Protein AF-F3CIF5-F1 (afdb_monomer)

pLDDT: mean 93.57, std 6.36, range [66.56, 97.94]

Sequence (42 aa):
TVDNLREQLAACLPDYMVPAQIMLLDSLPLTANGKLDKRALP

Structure (mmCIF, N/CA/C/O backbone):
data_AF-F3CIF5-F1
#
_entry.id   AF-F3CIF5-F1
#
loop_
_atom_site.group_PDB
_atom_site.id
_atom_site.type_symbol
_atom_site.label_atom_id
_atom_site.label_alt_id
_atom_site.label_comp_id
_atom_site.label_asym_id
_atom_site.label_entity_id
_atom_site.label_seq_id
_atom_site.pdbx_PDB_ins_code
_atom_site.Cartn_x
_atom_site.Cartn_y
_atom_site.Cartn_z
_atom_site.occupancy
_atom_site.B_iso_or_equiv
_atom_site.auth_seq_id
_atom_site.auth_comp_id
_atom_site.auth_asym_id
_atom_site.auth_atom_id
_atom_site.pdbx_PDB_model_num
ATOM 1 N N . THR A 1 1 ? -5.431 -13.435 3.544 1.00 66.56 1 THR A N 1
ATOM 2 C CA . THR A 1 1 ? -5.773 -12.930 2.198 1.00 66.56 1 THR A CA 1
ATOM 3 C C . THR A 1 1 ? -5.820 -11.414 2.243 1.00 66.56 1 THR A C 1
ATOM 5 O O . THR A 1 1 ? -5.810 -10.867 3.344 1.00 66.56 1 THR A O 1
ATOM 8 N N . VAL A 1 2 ? -5.826 -10.728 1.092 1.00 74.69 2 VAL A N 1
ATOM 9 C CA . VAL A 1 2 ? -5.917 -9.249 1.038 1.00 74.69 2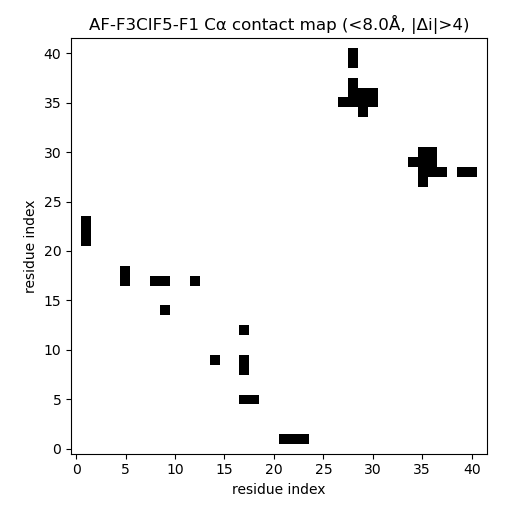 VAL A CA 1
ATOM 10 C C . VAL A 1 2 ? -7.115 -8.740 1.855 1.00 74.69 2 VAL A C 1
ATOM 12 O O . VAL A 1 2 ? -7.018 -7.702 2.504 1.00 74.69 2 VAL A O 1
ATOM 15 N N . ASP A 1 3 ? -8.178 -9.543 1.930 1.00 75.19 3 ASP A N 1
ATOM 16 C CA . ASP A 1 3 ? -9.426 -9.250 2.642 1.00 75.19 3 ASP A CA 1
ATOM 17 C C . ASP A 1 3 ? -9.238 -8.881 4.123 1.00 75.19 3 ASP A C 1
ATOM 19 O O . ASP A 1 3 ? -9.986 -8.057 4.640 1.00 75.19 3 ASP A O 1
ATOM 23 N N . ASN A 1 4 ? -8.227 -9.432 4.809 1.00 90.31 4 ASN A N 1
ATOM 24 C CA . ASN A 1 4 ? -8.007 -9.173 6.239 1.00 90.31 4 ASN A CA 1
ATOM 25 C C . ASN A 1 4 ? -6.965 -8.070 6.514 1.00 90.31 4 ASN A C 1
ATOM 27 O O . ASN A 1 4 ? -6.855 -7.586 7.638 1.00 90.31 4 ASN A O 1
ATOM 31 N N . LEU A 1 5 ? -6.214 -7.626 5.499 1.00 93.94 5 LEU A N 1
ATOM 32 C CA . LEU A 1 5 ? -5.100 -6.690 5.699 1.00 93.94 5 LEU A CA 1
ATOM 33 C C . LEU A 1 5 ? -5.580 -5.335 6.240 1.00 93.94 5 LEU A C 1
ATOM 35 O O . LEU A 1 5 ? -4.929 -4.719 7.078 1.00 93.94 5 LEU A O 1
ATOM 39 N N . ARG A 1 6 ? -6.759 -4.889 5.798 1.00 92.94 6 ARG A N 1
ATOM 40 C CA . ARG A 1 6 ? -7.352 -3.620 6.231 1.00 92.94 6 ARG A CA 1
ATOM 41 C C . ARG A 1 6 ? -7.742 -3.632 7.711 1.00 92.94 6 ARG A C 1
ATOM 43 O O . ARG A 1 6 ? -7.532 -2.637 8.396 1.00 92.94 6 ARG A O 1
ATOM 50 N N . GLU A 1 7 ? -8.273 -4.750 8.203 1.00 93.50 7 GLU A N 1
ATOM 51 C CA . GLU A 1 7 ? -8.634 -4.921 9.618 1.00 93.50 7 GLU A CA 1
ATOM 52 C C . GLU A 1 7 ? -7.389 -4.927 10.508 1.00 93.50 7 GLU A C 1
ATOM 54 O O . GLU A 1 7 ? -7.364 -4.269 11.546 1.00 93.50 7 GLU A O 1
ATOM 59 N N . GLN A 1 8 ? -6.323 -5.598 10.064 1.00 95.50 8 GLN A N 1
ATOM 60 C CA . GLN A 1 8 ? -5.042 -5.607 10.775 1.00 95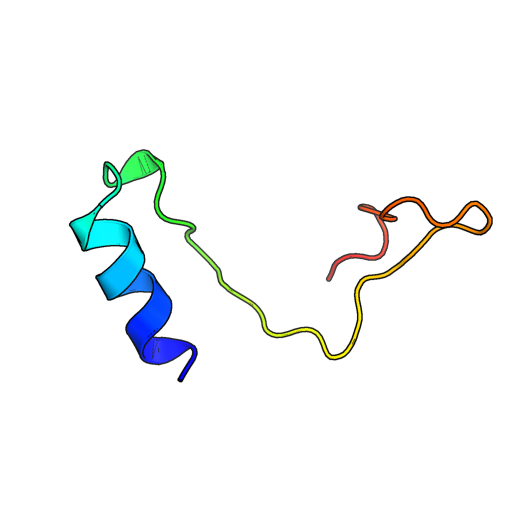.50 8 GLN A CA 1
ATOM 61 C C . GLN A 1 8 ? -4.428 -4.207 10.865 1.00 95.50 8 GLN A C 1
ATOM 63 O O . GLN A 1 8 ? -3.942 -3.814 11.922 1.00 95.50 8 GLN A O 1
ATOM 68 N N . LEU A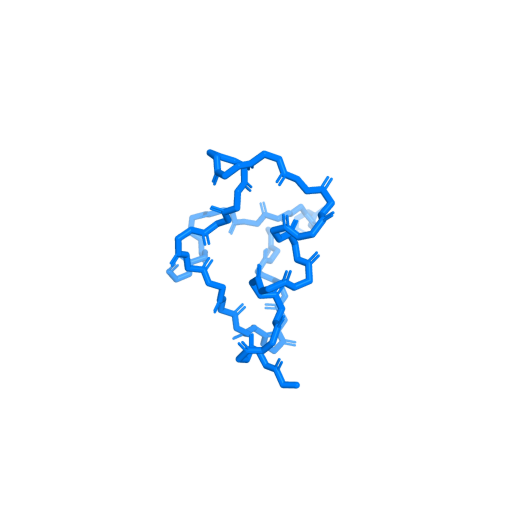 1 9 ? -4.481 -3.433 9.776 1.00 95.69 9 LEU A N 1
ATOM 69 C CA . LEU A 1 9 ? -4.002 -2.051 9.770 1.00 95.69 9 LEU A CA 1
ATOM 70 C C . LEU A 1 9 ? -4.837 -1.156 10.696 1.00 95.69 9 LEU A C 1
ATOM 72 O O . LEU A 1 9 ? -4.262 -0.380 11.454 1.00 95.69 9 LEU A O 1
ATOM 76 N N . ALA A 1 10 ? -6.164 -1.298 10.696 1.00 95.75 10 ALA A N 1
ATOM 77 C CA . ALA A 1 10 ? -7.056 -0.527 11.566 1.00 95.75 10 ALA A CA 1
ATOM 78 C C . ALA A 1 10 ? -6.850 -0.817 13.067 1.00 95.75 10 ALA A C 1
ATOM 80 O O . 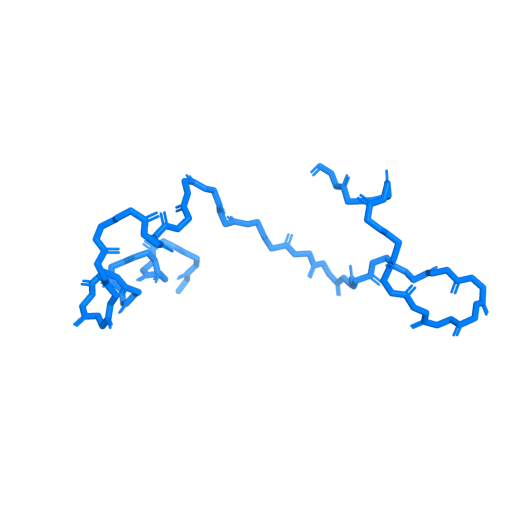ALA A 1 10 ? -7.119 0.038 13.904 1.00 95.75 10 ALA A O 1
ATOM 81 N N . ALA A 1 11 ? -6.328 -1.994 13.427 1.00 97.00 11 ALA A N 1
ATOM 82 C CA . ALA A 1 11 ? -6.000 -2.315 14.816 1.00 97.00 11 ALA A CA 1
ATOM 83 C C . ALA A 1 11 ? -4.763 -1.560 15.347 1.00 97.00 11 ALA A C 1
ATOM 85 O O . ALA A 1 11 ? -4.557 -1.499 16.559 1.00 97.00 11 ALA A O 1
ATOM 86 N N . CYS A 1 12 ? -3.919 -1.012 14.464 1.00 97.06 12 CYS A N 1
ATOM 87 C CA . CYS A 1 12 ? -2.647 -0.377 14.837 1.00 97.06 12 CYS A CA 1
ATOM 88 C C . CYS A 1 12 ? -2.474 1.049 14.297 1.00 97.06 12 CYS A C 1
ATOM 90 O O . CYS A 1 12 ? -1.520 1.726 14.680 1.00 97.06 12 CYS A O 1
ATOM 92 N N . LEU A 1 13 ? -3.364 1.509 13.416 1.00 97.38 13 LEU A N 1
ATOM 93 C CA . LEU A 1 13 ? -3.317 2.827 12.792 1.00 97.38 13 LEU A CA 1
ATOM 94 C C . LEU A 1 13 ? -4.621 3.593 13.046 1.00 97.38 13 LEU A C 1
ATOM 96 O O . LEU A 1 13 ? -5.686 2.983 13.088 1.00 97.38 13 LEU A O 1
ATOM 100 N N . PRO A 1 14 ? -4.569 4.933 13.147 1.00 97.75 14 PRO A N 1
ATOM 101 C CA . PRO A 1 14 ? -5.768 5.758 13.068 1.00 97.75 14 PRO A CA 1
ATOM 102 C C . PRO A 1 14 ? -6.510 5.551 11.741 1.00 97.75 14 PRO A C 1
ATOM 104 O O . PRO A 1 14 ? -5.873 5.377 10.700 1.00 97.75 14 PRO A O 1
ATOM 107 N N . ASP A 1 15 ? -7.838 5.688 11.754 1.00 94.88 15 ASP A N 1
ATOM 108 C CA . ASP A 1 15 ? -8.704 5.436 10.590 1.00 94.88 15 ASP A CA 1
ATOM 109 C C . ASP A 1 15 ? -8.258 6.162 9.310 1.00 94.88 15 ASP A C 1
ATOM 111 O O . ASP A 1 15 ? -8.278 5.588 8.225 1.00 94.88 15 ASP A O 1
ATOM 115 N N . TYR A 1 16 ? -7.795 7.411 9.422 1.00 96.00 16 TYR A N 1
ATOM 116 C CA . TYR A 1 16 ? -7.362 8.217 8.273 1.00 96.00 16 TYR A CA 1
ATOM 117 C C . TYR A 1 16 ? -6.038 7.752 7.640 1.00 96.00 16 TYR A C 1
ATOM 119 O O . TYR A 1 16 ? -5.677 8.225 6.563 1.00 96.00 16 TYR A O 1
ATOM 127 N N . MET A 1 17 ? -5.294 6.864 8.304 1.00 97.44 17 MET A N 1
ATOM 128 C CA . MET A 1 17 ? -4.069 6.255 7.777 1.00 97.44 17 MET A CA 1
ATOM 129 C C . MET A 1 17 ? -4.324 4.889 7.134 1.00 97.44 17 MET A C 1
ATOM 131 O O . MET A 1 17 ? -3.423 4.342 6.495 1.00 97.44 17 MET A O 1
ATOM 135 N N . VAL A 1 18 ? -5.525 4.325 7.287 1.00 95.62 18 VAL A N 1
ATOM 136 C CA . VAL A 1 18 ? -5.882 3.050 6.667 1.00 95.62 18 VAL A CA 1
ATOM 137 C C . VAL A 1 18 ? -6.175 3.288 5.177 1.00 95.62 18 VAL A C 1
ATOM 139 O O . VAL A 1 18 ? -7.059 4.083 4.850 1.00 95.62 18 VAL A O 1
ATOM 142 N N . PRO A 1 19 ? -5.468 2.621 4.244 1.00 94.50 19 PRO A N 1
ATOM 143 C CA . PRO A 1 19 ? -5.671 2.839 2.815 1.00 94.50 19 PRO A CA 1
ATOM 144 C C 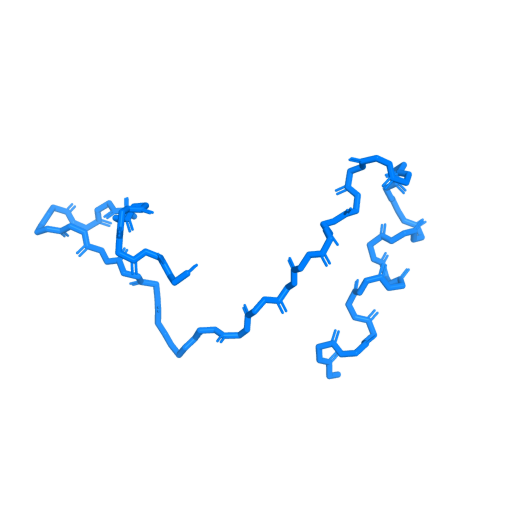. PRO A 1 19 ? -7.083 2.458 2.361 1.00 94.50 19 PRO A C 1
ATOM 146 O O . PRO A 1 19 ? -7.612 1.412 2.740 1.00 94.50 19 PRO A O 1
ATOM 149 N N . ALA A 1 20 ? -7.663 3.271 1.475 1.00 92.00 20 ALA A N 1
ATOM 150 C CA . ALA A 1 20 ? -8.959 2.979 0.863 1.00 92.00 20 ALA A CA 1
ATOM 151 C C . ALA A 1 20 ? -8.901 1.806 -0.135 1.00 92.00 20 ALA A C 1
ATOM 153 O O . ALA A 1 20 ? -9.909 1.141 -0.362 1.00 92.00 20 ALA A O 1
ATOM 154 N N . GLN A 1 21 ? -7.730 1.543 -0.727 1.00 92.00 21 GLN A N 1
ATOM 155 C CA . GLN A 1 21 ? -7.499 0.446 -1.665 1.00 92.00 21 GLN A CA 1
ATOM 156 C C . GLN A 1 21 ? -6.159 -0.232 -1.380 1.00 92.00 21 GLN A C 1
ATOM 158 O O . GLN A 1 21 ? -5.164 0.427 -1.080 1.00 92.00 21 GLN A O 1
ATOM 163 N N . ILE A 1 22 ? -6.148 -1.558 -1.493 1.00 92.50 22 ILE A N 1
ATOM 164 C CA . ILE A 1 22 ? -4.964 -2.405 -1.365 1.00 92.50 22 ILE A CA 1
ATOM 165 C C . ILE A 1 22 ? -4.988 -3.347 -2.565 1.00 92.50 22 ILE A C 1
ATOM 167 O O . ILE A 1 22 ? -5.933 -4.120 -2.720 1.00 92.50 22 ILE A O 1
ATOM 171 N N . MET A 1 23 ? -3.971 -3.264 -3.419 1.00 91.69 23 MET A N 1
ATOM 172 C CA . MET A 1 23 ? -3.865 -4.074 -4.629 1.00 91.69 23 MET A CA 1
ATOM 173 C C . MET A 1 23 ? -2.637 -4.976 -4.545 1.00 91.69 23 MET A C 1
ATOM 175 O O . MET A 1 23 ? -1.561 -4.544 -4.130 1.00 91.69 23 MET A O 1
ATOM 179 N N . LEU A 1 24 ? -2.810 -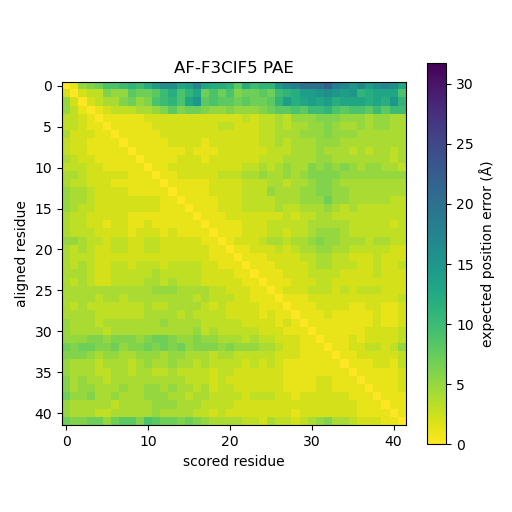6.237 -4.937 1.00 92.81 24 LEU A N 1
ATOM 180 C CA . LEU A 1 24 ? -1.706 -7.173 -5.090 1.00 92.81 24 LEU A CA 1
ATOM 181 C C . LEU A 1 24 ? -1.047 -6.937 -6.454 1.00 92.81 24 LEU A C 1
ATOM 183 O O . LEU A 1 24 ? -1.732 -6.914 -7.473 1.00 92.81 24 LEU A O 1
ATOM 187 N N . LEU A 1 25 ? 0.271 -6.774 -6.459 1.00 94.25 25 LEU A N 1
ATOM 188 C CA . LEU A 1 25 ? 1.087 -6.687 -7.665 1.00 94.25 25 LEU A CA 1
ATOM 189 C C . LEU A 1 25 ? 2.063 -7.859 -7.664 1.00 94.25 25 LEU A C 1
ATOM 191 O O . LEU A 1 25 ? 2.692 -8.124 -6.640 1.00 94.25 25 LEU A O 1
ATOM 195 N N . ASP A 1 26 ? 2.235 -8.512 -8.811 1.00 94.31 26 ASP A N 1
ATOM 196 C CA . ASP A 1 26 ? 3.224 -9.590 -8.952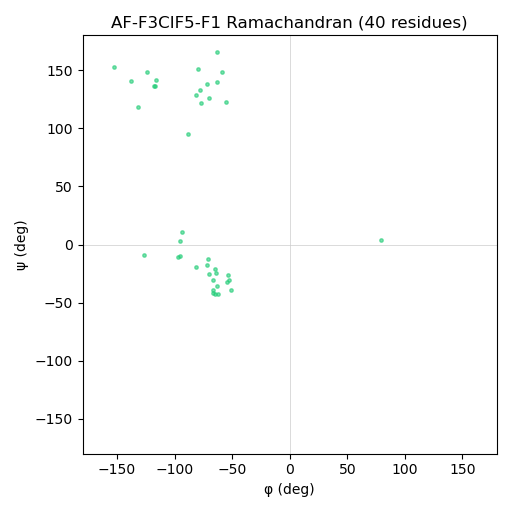 1.00 94.31 26 ASP A CA 1
ATOM 197 C C . ASP A 1 26 ? 4.661 -9.060 -8.830 1.00 94.31 26 ASP A C 1
ATOM 199 O O . ASP A 1 26 ? 5.564 -9.753 -8.364 1.00 94.31 26 ASP A O 1
ATOM 203 N N . SER A 1 27 ? 4.882 -7.806 -9.240 1.00 95.38 27 SER A N 1
ATOM 204 C CA . SER A 1 27 ? 6.163 -7.114 -9.105 1.00 95.38 27 SER A CA 1
ATOM 205 C C . SER A 1 27 ? 5.970 -5.599 -9.021 1.00 95.38 27 SER A C 1
ATOM 207 O O . SER A 1 27 ? 4.994 -5.056 -9.541 1.00 95.38 27 SER A O 1
ATOM 209 N N . LEU A 1 28 ? 6.902 -4.904 -8.363 1.00 96.62 28 LEU A N 1
ATOM 210 C CA . LEU A 1 28 ? 6.906 -3.442 -8.335 1.00 96.62 28 LEU A CA 1
ATOM 211 C C . LEU A 1 28 ? 7.464 -2.894 -9.656 1.00 96.62 28 LEU A C 1
ATOM 213 O O . LEU A 1 28 ? 8.535 -3.336 -10.077 1.00 96.62 28 LEU A O 1
ATOM 217 N N . PRO A 1 29 ? 6.808 -1.904 -10.287 1.00 97.06 29 PRO A N 1
ATOM 218 C CA . PRO A 1 29 ? 7.343 -1.284 -11.488 1.00 97.06 29 PRO A CA 1
ATOM 219 C C . PRO A 1 29 ? 8.569 -0.443 -11.132 1.00 97.06 29 PRO A C 1
ATOM 221 O O . PRO A 1 29 ? 8.513 0.437 -10.271 1.00 97.06 29 PRO A O 1
ATOM 224 N N . LEU A 1 30 ? 9.692 -0.698 -11.797 1.00 97.94 30 LEU A N 1
ATOM 225 C CA . LEU A 1 30 ? 10.939 0.022 -11.564 1.00 97.94 30 LEU A CA 1
ATOM 226 C C . LEU A 1 30 ? 11.356 0.796 -12.817 1.00 97.94 30 LEU A C 1
ATOM 228 O O . LEU A 1 30 ? 11.252 0.315 -13.941 1.00 97.94 30 LEU A O 1
ATOM 232 N N . THR A 1 31 ? 11.883 1.996 -12.607 1.00 97.25 31 THR A N 1
ATOM 233 C CA . THR A 1 31 ? 12.620 2.766 -13.614 1.00 97.25 31 THR A CA 1
ATOM 234 C C . THR A 1 31 ? 13.893 2.024 -14.032 1.00 97.25 31 THR A C 1
ATOM 236 O O . THR A 1 31 ? 14.380 1.152 -13.314 1.00 97.25 31 THR A O 1
ATOM 239 N N . ALA A 1 32 ? 14.518 2.443 -15.137 1.00 96.56 32 ALA A N 1
ATOM 240 C CA . ALA A 1 32 ? 15.797 1.888 -15.602 1.00 96.56 32 ALA A CA 1
ATOM 241 C C . ALA A 1 32 ? 16.919 1.904 -14.539 1.00 96.56 32 ALA A C 1
ATOM 243 O O . ALA A 1 32 ? 17.808 1.063 -14.562 1.00 96.56 32 ALA A O 1
ATOM 244 N N . ASN A 1 33 ? 16.854 2.832 -13.578 1.00 96.38 33 ASN A N 1
ATOM 245 C CA . ASN A 1 33 ? 17.815 2.947 -12.477 1.00 96.38 33 ASN A CA 1
ATOM 246 C C . ASN A 1 33 ? 17.375 2.190 -11.206 1.00 96.38 33 ASN A C 1
ATOM 248 O O . ASN A 1 33 ? 17.931 2.423 -10.134 1.00 96.38 33 ASN A O 1
ATOM 252 N N . GLY A 1 34 ? 16.335 1.355 -11.282 1.00 96.38 34 GLY A N 1
ATOM 253 C CA . GLY A 1 34 ? 15.858 0.520 -10.175 1.00 96.38 34 GLY A CA 1
ATOM 254 C C . GLY A 1 34 ? 14.998 1.234 -9.126 1.00 96.38 34 GLY A C 1
ATOM 255 O O . GLY A 1 34 ? 14.615 0.623 -8.134 1.00 96.38 34 GLY A O 1
ATOM 256 N N . LYS A 1 35 ? 14.673 2.520 -9.308 1.00 97.88 35 LYS A N 1
ATOM 257 C CA . LYS A 1 35 ? 13.739 3.244 -8.421 1.00 97.88 35 LYS A CA 1
ATOM 258 C C . LYS A 1 35 ? 12.295 2.905 -8.779 1.00 97.88 35 LYS A C 1
ATOM 260 O O . LYS A 1 35 ? 12.028 2.708 -9.957 1.00 97.88 35 LYS A O 1
ATOM 265 N N . LEU A 1 36 ? 11.374 2.943 -7.814 1.00 97.12 36 LEU A N 1
ATOM 266 C CA . LEU A 1 36 ? 9.934 2.775 -8.057 1.00 97.12 36 LEU A CA 1
ATOM 267 C C . LEU A 1 36 ? 9.423 3.782 -9.100 1.00 97.12 36 LEU A C 1
ATOM 269 O O . LEU A 1 36 ? 9.531 4.996 -8.898 1.00 97.12 36 LEU A O 1
ATOM 273 N N . ASP A 1 37 ? 8.828 3.276 -1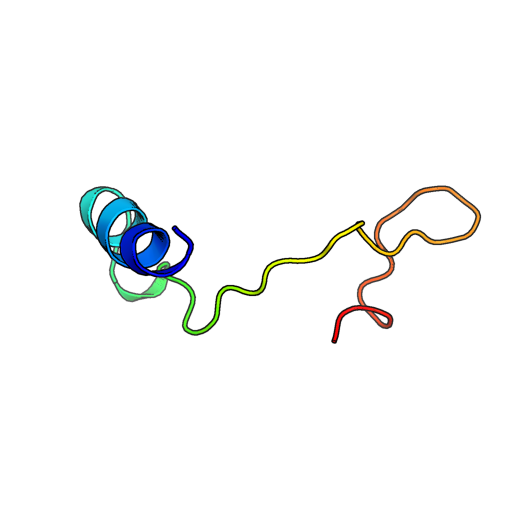0.176 1.00 97.62 37 ASP A N 1
ATOM 274 C CA . ASP A 1 37 ? 8.119 4.093 -11.154 1.00 97.62 37 ASP A CA 1
ATOM 275 C C . ASP A 1 37 ? 6.657 4.265 -10.732 1.00 97.62 37 ASP A C 1
ATOM 277 O O . ASP A 1 37 ? 5.789 3.441 -11.013 1.00 97.62 37 ASP A O 1
ATOM 281 N N . LYS A 1 38 ? 6.376 5.377 -10.050 1.00 96.44 38 LYS A N 1
ATOM 282 C CA . LYS A 1 38 ? 5.028 5.694 -9.563 1.00 96.44 38 LYS A CA 1
ATOM 283 C C . LYS A 1 38 ? 4.013 5.924 -10.685 1.00 96.44 38 LYS A C 1
ATOM 285 O O . L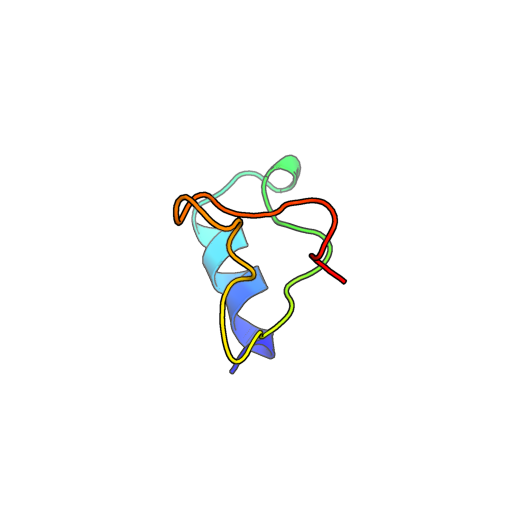YS A 1 38 ? 2.822 5.849 -10.419 1.00 96.44 38 LYS A O 1
ATOM 290 N N . ARG A 1 39 ? 4.460 6.250 -11.904 1.00 96.06 39 ARG A N 1
ATOM 291 C CA . ARG A 1 39 ? 3.567 6.513 -13.048 1.00 96.06 39 ARG A CA 1
ATOM 292 C C . ARG A 1 39 ? 3.097 5.224 -13.713 1.00 96.06 39 ARG A C 1
ATOM 294 O O . ARG A 1 39 ? 2.116 5.257 -14.442 1.00 96.06 39 ARG A O 1
ATOM 301 N N . ALA A 1 40 ? 3.822 4.134 -13.480 1.00 95.44 40 ALA A N 1
ATOM 302 C CA . ALA A 1 40 ? 3.509 2.802 -13.974 1.00 95.44 40 ALA A CA 1
ATOM 303 C C . ALA A 1 40 ? 2.726 1.959 -12.951 1.00 95.44 40 ALA A C 1
ATOM 305 O O . ALA A 1 40 ? 2.456 0.788 -13.209 1.00 95.44 40 ALA A O 1
ATOM 306 N N . LEU A 1 41 ? 2.381 2.530 -11.790 1.00 94.12 41 LEU A N 1
ATOM 307 C CA . LEU A 1 41 ? 1.422 1.912 -10.880 1.00 94.12 41 LEU A CA 1
ATOM 308 C C . LEU A 1 41 ? 0.008 2.009 -11.490 1.00 94.12 41 LEU A C 1
ATOM 310 O O . LEU A 1 41 ? -0.304 3.057 -12.063 1.00 94.12 41 LEU A O 1
ATOM 314 N N . PRO A 1 42 ? -0.803 0.938 -11.407 1.00 90.56 42 PRO A N 1
ATOM 315 C CA . PRO A 1 42 ? -2.179 0.927 -11.905 1.00 90.56 42 PRO A CA 1
ATOM 316 C C . PRO A 1 42 ? -3.125 1.823 -11.096 1.00 90.56 42 PRO A C 1
ATOM 318 O O . PRO A 1 42 ? -2.834 2.090 -9.906 1.00 90.56 42 PRO A O 1
#

InterPro domains:
  IPR025110 AMP-binding enzyme, C-terminal domain [PF13193] (3-35)
  IPR045851 AMP-binding enzyme domain superfamily [G3DSA:3.30.300.30] (1-42)

Mean predicted aligned error: 3.43 Å

Nearest PDB structures (foldseek):
  6mg0-assembly2_A  TM=9.058E-01  e=6.359E-03  Brevibacillus parabrevis
  5es5-assembly1_A  TM=8.202E-01  e=5.486E-03  Brevibacillus parabrevis
  6mg0-assembly2_B  TM=9.045E-01  e=1.786E-02  Brevibacillus parabrevis
  8www-assembly1_A  TM=9.312E-01  e=3.223E-02  Streptomyces yokosukanensis
  5u89-assembly1_A  TM=8.645E-01  e=3.469E-02  Geobacillus sp. Y4.1MC1

Solvent-accessible surface area (backbone atoms only — not comparable to full-atom values): 2981 Å² total; per-residue (Å²): 110,80,86,53,52,63,59,59,42,51,76,78,40,61,73,92,71,48,73,94,73,88,82,92,67,98,66,82,51,56,39,99,84,70,46,78,32,75,86,69,55,131

Radius of gyration: 13.44 Å; Cα contacts (8 Å, |Δi|>4): 20; chains: 1; bounding box: 27×21×30 Å

Secondary structure (DSSP, 8-state):
-HHHHHHHHHTTS-GGGS-S-----SS--B-TTSSB-GGG--

Foldseek 3Di:
DQVCVQVVCVVPDPPVPRDPDDDDDPDFDADPVRHGDPVPDD

Organism: NCBI:txid875330